Protein AF-A0A9X6YJ21-F1 (afdb_monomer_lite)

Radius of gyration: 21.92 Å; chains: 1; bounding box: 58×31×61 Å

Foldseek 3Di:
DPPQDWAAPVVVQVVQVVCQVVLCVLLVWHKDWDWDDPPAKIWTHIWTQAPQGIKDWTFIWGADPVGTTGGPDQWIKIAHPVPRDIDIDHNDVVSVSVVRVVVSVVPDDDDAAQAADPVLGAGDNDPVCRPVSHDHPDHPCRVCVVCPPHDDDDDDDDDDD

Secondary structure (DSSP, 8-state):
------B-HHHHHHHHHHHHHHHHHHHSSEEEEEEEE-SSEEEEEEEEEETTEEEEEEEEEEE-TTS-EEESSSSEEEEETTT--EEEEESSHHHHHHHHHHHHHHS----SEEE--TTT-EEESSHHHHHHT---SEEHHHHHGGGTTS-----------

Sequence (161 aa):
MKKNNFMRLTDILDGLIERIEFLNEKLGMQIVSCFENDGKNSRIGYTINTISGLCHVTMLYKRNDFGDYAILEDDWTVEYIENGNTQGGFKTIEDTVNYILTKELENKVITGWLGGDYDTLGIFDSQLDAERGIFPTKTLSELVEEFKGKKVKITIAVDID

Organism: Bacillus thuringiensis (NCBI:txid1428)

Structure (mmCIF, N/CA/C/O backbone):
data_AF-A0A9X6YJ21-F1
#
_entry.id   AF-A0A9X6YJ21-F1
#
loop_
_atom_site.group_PDB
_atom_site.id
_atom_site.type_symbol
_atom_site.label_atom_id
_atom_site.label_alt_id
_atom_site.label_comp_id
_atom_site.label_asym_id
_atom_site.label_entity_id
_atom_site.label_seq_id
_atom_site.pdbx_PDB_ins_code
_atom_site.Cartn_x
_atom_site.Cartn_y
_atom_site.Cartn_z
_atom_site.occupancy
_atom_site.B_iso_or_equiv
_atom_site.auth_seq_id
_atom_site.auth_comp_id
_atom_site.auth_asym_id
_atom_site.auth_atom_id
_atom_site.pdbx_PDB_model_num
ATOM 1 N N . MET A 1 1 ? 30.812 4.697 -16.697 1.00 40.66 1 MET A N 1
ATOM 2 C CA . MET A 1 1 ? 29.369 4.607 -17.019 1.00 40.66 1 MET A CA 1
ATOM 3 C C . MET A 1 1 ? 28.888 3.218 -16.637 1.00 40.66 1 MET A C 1
ATOM 5 O O . MET A 1 1 ? 29.433 2.261 -17.175 1.00 40.66 1 MET A O 1
ATOM 9 N N . LYS A 1 2 ? 27.937 3.080 -15.701 1.00 47.47 2 LYS A N 1
ATOM 10 C CA . LYS A 1 2 ? 27.235 1.798 -15.521 1.00 47.47 2 LYS A CA 1
ATOM 11 C C . LYS A 1 2 ? 26.484 1.519 -16.831 1.00 47.47 2 LYS A C 1
ATOM 13 O O . LYS A 1 2 ? 25.832 2.419 -17.353 1.00 47.47 2 LYS A O 1
ATOM 18 N N . LYS A 1 3 ? 26.656 0.333 -17.421 1.00 52.19 3 LYS A N 1
ATOM 19 C CA . LYS A 1 3 ? 25.847 -0.087 -18.572 1.00 52.19 3 LYS A CA 1
ATOM 20 C C . LYS A 1 3 ? 24.407 -0.195 -18.079 1.00 52.19 3 LYS A C 1
ATOM 22 O O . LYS A 1 3 ? 24.126 -1.049 -17.247 1.00 52.19 3 LYS A O 1
ATOM 27 N N . ASN A 1 4 ? 23.525 0.659 -18.583 1.00 65.44 4 ASN A N 1
ATOM 28 C CA . ASN A 1 4 ? 22.093 0.474 -18.407 1.00 65.44 4 ASN A CA 1
ATOM 29 C C . ASN A 1 4 ? 21.701 -0.755 -19.226 1.00 65.44 4 ASN A C 1
ATOM 31 O O . ASN A 1 4 ? 21.738 -0.717 -20.456 1.00 65.44 4 ASN A O 1
ATOM 35 N N . ASN A 1 5 ? 21.442 -1.866 -18.539 1.00 86.00 5 ASN A N 1
ATOM 36 C CA . ASN A 1 5 ? 20.997 -3.090 -19.181 1.00 86.00 5 ASN A CA 1
ATOM 37 C C . ASN A 1 5 ? 19.521 -2.909 -19.537 1.00 86.00 5 ASN A C 1
ATOM 39 O O . ASN A 1 5 ? 18.694 -2.732 -18.645 1.00 86.00 5 ASN A O 1
ATOM 43 N N . PHE A 1 6 ? 19.221 -2.867 -20.831 1.00 91.56 6 PHE A N 1
ATOM 44 C CA . PHE A 1 6 ? 17.850 -2.789 -21.313 1.00 91.56 6 PHE A CA 1
ATOM 45 C C . PHE A 1 6 ? 17.227 -4.185 -21.274 1.00 91.56 6 PHE A C 1
ATOM 47 O O . PHE A 1 6 ? 17.865 -5.158 -21.671 1.00 91.56 6 PHE A O 1
ATOM 54 N N . MET A 1 7 ? 15.998 -4.270 -20.780 1.00 93.62 7 MET A N 1
ATOM 55 C CA . MET A 1 7 ? 15.243 -5.506 -20.584 1.00 93.62 7 MET A CA 1
ATOM 56 C C . MET A 1 7 ? 13.877 -5.382 -21.252 1.00 93.62 7 MET A C 1
ATOM 58 O O . MET A 1 7 ? 13.313 -4.283 -21.326 1.00 93.62 7 MET A O 1
ATOM 62 N N . ARG A 1 8 ? 13.324 -6.499 -21.729 1.00 93.44 8 ARG A N 1
ATOM 63 C CA . ARG A 1 8 ? 11.965 -6.497 -22.278 1.00 93.44 8 ARG A CA 1
ATOM 64 C C . ARG A 1 8 ? 10.963 -6.319 -21.150 1.00 93.44 8 ARG A C 1
ATOM 66 O O . ARG A 1 8 ? 11.186 -6.780 -20.036 1.00 93.44 8 ARG A O 1
ATOM 73 N N . LEU A 1 9 ? 9.824 -5.701 -21.462 1.00 90.94 9 LEU A N 1
ATOM 74 C CA . LEU A 1 9 ? 8.743 -5.544 -20.488 1.00 90.94 9 LEU A CA 1
ATOM 75 C C . LEU A 1 9 ? 8.298 -6.892 -19.906 1.00 90.94 9 LEU A C 1
ATOM 77 O O . LEU A 1 9 ? 8.061 -6.973 -18.710 1.00 90.94 9 LEU A O 1
ATOM 81 N N . THR A 1 10 ? 8.226 -7.938 -20.732 1.00 92.06 10 THR A N 1
ATOM 82 C CA . THR A 1 10 ? 7.860 -9.294 -20.297 1.00 92.06 10 THR A CA 1
ATOM 83 C C . THR A 1 10 ? 8.802 -9.815 -19.223 1.00 92.06 10 THR A C 1
ATOM 85 O O . THR A 1 10 ? 8.333 -10.243 -18.183 1.00 92.06 10 THR A O 1
ATOM 88 N N . ASP A 1 11 ? 10.114 -9.669 -19.415 1.00 93.00 11 ASP A N 1
ATOM 89 C CA . ASP A 1 11 ? 11.112 -10.173 -18.467 1.00 93.00 11 ASP A CA 1
ATOM 90 C C . ASP A 1 11 ? 11.013 -9.441 -17.117 1.00 93.00 11 ASP A C 1
ATOM 92 O O . ASP A 1 11 ? 11.206 -10.030 -16.055 1.00 93.00 11 ASP A O 1
ATOM 96 N N . ILE A 1 12 ? 10.687 -8.144 -17.159 1.00 92.38 12 ILE A N 1
ATOM 97 C CA . ILE A 1 12 ? 10.460 -7.334 -15.958 1.00 92.38 12 ILE A CA 1
ATOM 98 C C . ILE A 1 12 ? 9.176 -7.787 -15.259 1.00 92.38 12 ILE A C 1
ATOM 100 O O . ILE A 1 12 ? 9.197 -8.028 -14.056 1.00 92.38 12 ILE A O 1
ATOM 104 N N . LEU A 1 13 ? 8.066 -7.900 -15.994 1.00 92.06 13 LEU A N 1
ATOM 105 C CA . LEU A 1 13 ? 6.769 -8.278 -15.435 1.00 92.06 13 LEU A CA 1
ATOM 106 C C . LEU A 1 13 ? 6.777 -9.704 -14.879 1.00 92.06 13 LEU A C 1
ATOM 108 O O . LEU A 1 13 ? 6.261 -9.900 -13.786 1.00 92.06 13 LEU A O 1
ATOM 112 N N . ASP A 1 14 ? 7.404 -10.662 -15.560 1.00 92.00 14 ASP A N 1
ATOM 113 C CA . ASP A 1 14 ? 7.535 -12.043 -15.083 1.00 92.00 14 ASP A CA 1
ATOM 114 C C . ASP A 1 14 ? 8.263 -12.077 -13.730 1.00 92.00 14 ASP A C 1
ATOM 116 O O . ASP A 1 14 ? 7.767 -12.666 -12.769 1.00 92.00 14 ASP A O 1
ATOM 120 N N . GLY A 1 15 ? 9.368 -11.330 -13.597 1.00 90.19 15 GLY A N 1
ATOM 121 C CA . GLY A 1 15 ? 10.098 -11.213 -12.330 1.00 90.19 15 GLY A CA 1
ATOM 122 C C . GLY A 1 15 ? 9.316 -10.518 -11.204 1.00 90.19 15 GLY A C 1
ATOM 123 O O . GLY A 1 15 ? 9.590 -10.761 -10.026 1.00 90.19 15 GLY A O 1
ATOM 124 N N . LEU A 1 16 ? 8.344 -9.660 -11.536 1.00 91.00 16 LEU A N 1
ATOM 125 C CA . LEU A 1 16 ? 7.419 -9.080 -10.556 1.00 91.00 16 LEU A CA 1
ATOM 126 C C . LEU A 1 16 ? 6.328 -10.085 -10.171 1.00 91.00 16 LEU A C 1
ATOM 128 O O . LEU A 1 16 ? 6.046 -10.258 -8.987 1.00 91.00 16 LEU A O 1
ATOM 132 N N . ILE A 1 17 ? 5.742 -10.772 -11.154 1.00 90.25 17 ILE A N 1
ATOM 133 C CA . ILE A 1 17 ? 4.664 -11.751 -10.966 1.00 90.25 17 ILE A CA 1
ATOM 134 C C . ILE A 1 17 ? 5.117 -12.896 -10.059 1.00 90.25 17 ILE A C 1
ATOM 136 O O . ILE A 1 17 ? 4.385 -13.254 -9.138 1.00 90.25 17 ILE A O 1
ATOM 140 N N . GLU A 1 18 ? 6.343 -13.394 -10.233 1.00 89.88 18 GLU A N 1
ATOM 141 C CA . GLU A 1 18 ? 6.938 -14.428 -9.370 1.00 89.88 18 GLU A CA 1
ATOM 142 C C . GLU A 1 18 ? 6.970 -14.044 -7.879 1.00 89.88 18 GLU A C 1
ATOM 144 O O . GLU A 1 18 ? 7.024 -14.914 -7.011 1.00 89.88 18 GLU A O 1
ATOM 149 N N . ARG A 1 19 ? 6.926 -12.745 -7.555 1.00 86.38 19 ARG A N 1
ATOM 150 C CA . ARG A 1 19 ? 6.957 -12.244 -6.173 1.00 86.38 19 ARG A CA 1
ATOM 151 C C . ARG A 1 19 ? 5.579 -11.917 -5.607 1.00 86.38 19 ARG A C 1
ATOM 153 O O . ARG A 1 19 ? 5.481 -11.691 -4.403 1.00 86.38 19 ARG A O 1
ATOM 160 N N . ILE A 1 20 ? 4.528 -11.884 -6.429 1.00 88.31 20 ILE A N 1
ATOM 161 C CA . ILE A 1 20 ? 3.191 -11.449 -5.998 1.00 88.31 20 ILE A CA 1
ATOM 162 C C . ILE A 1 20 ? 2.643 -12.348 -4.889 1.00 88.31 20 ILE A C 1
ATOM 164 O O . ILE A 1 20 ? 2.143 -11.823 -3.900 1.00 88.31 20 ILE A O 1
ATOM 168 N N . GLU A 1 21 ? 2.764 -13.674 -5.007 1.00 84.44 21 GLU A N 1
ATOM 169 C CA . GLU A 1 21 ? 2.263 -14.601 -3.977 1.00 84.44 21 GLU A CA 1
ATOM 170 C C . GLU A 1 21 ? 2.922 -14.344 -2.618 1.00 84.44 21 GLU A C 1
ATOM 172 O O . GLU A 1 21 ? 2.231 -14.142 -1.621 1.00 84.44 21 GLU A O 1
ATOM 177 N N . PHE A 1 22 ? 4.252 -14.230 -2.594 1.00 82.50 22 PHE A N 1
ATOM 178 C CA . PHE A 1 22 ? 5.005 -13.910 -1.381 1.00 82.50 22 PHE A CA 1
ATOM 179 C C . PHE A 1 22 ? 4.593 -12.562 -0.769 1.00 82.50 22 PHE A C 1
ATOM 181 O O . PHE A 1 22 ? 4.443 -12.439 0.449 1.00 82.50 22 PHE A O 1
ATOM 188 N N . LEU A 1 23 ? 4.412 -11.533 -1.600 1.00 84.12 23 LEU A N 1
ATOM 189 C CA . LEU A 1 23 ? 4.018 -10.210 -1.124 1.00 84.12 23 LEU A CA 1
ATOM 190 C C . LEU A 1 23 ? 2.575 -10.203 -0.602 1.00 84.12 23 LEU A C 1
ATOM 192 O O . LEU A 1 23 ? 2.327 -9.583 0.430 1.00 84.12 23 LEU A O 1
ATOM 196 N N . ASN A 1 24 ? 1.658 -10.924 -1.257 1.00 83.75 24 ASN A N 1
ATOM 197 C CA . ASN A 1 24 ? 0.276 -11.098 -0.802 1.00 83.75 24 ASN A CA 1
ATOM 198 C C . ASN A 1 24 ? 0.239 -11.756 0.583 1.00 83.75 24 ASN A C 1
ATOM 200 O O . ASN A 1 24 ? -0.443 -11.256 1.475 1.00 83.75 24 ASN A O 1
ATOM 204 N N . GLU A 1 25 ? 1.002 -12.835 0.792 1.00 81.75 25 GLU A N 1
ATOM 205 C CA . GLU A 1 25 ? 1.088 -13.511 2.094 1.00 81.75 25 GLU A CA 1
ATOM 206 C C . GLU A 1 25 ? 1.655 -12.596 3.184 1.00 81.75 25 GLU A C 1
ATOM 208 O O . GLU A 1 25 ? 1.145 -12.562 4.303 1.00 81.75 25 GLU A O 1
ATOM 213 N N . LYS A 1 26 ? 2.702 -11.828 2.862 1.00 78.38 26 LYS A N 1
ATOM 214 C CA . LYS A 1 26 ? 3.381 -10.960 3.830 1.00 78.38 26 LYS A CA 1
ATOM 215 C C . LYS A 1 26 ? 2.563 -9.724 4.208 1.00 78.38 26 LYS A C 1
ATOM 217 O O . LYS A 1 26 ? 2.627 -9.287 5.355 1.00 78.38 26 LYS A O 1
ATOM 222 N N . LEU A 1 27 ? 1.844 -9.139 3.251 1.00 76.88 27 LEU A N 1
ATOM 223 C CA . LEU A 1 27 ? 1.030 -7.943 3.469 1.00 76.88 27 LEU A CA 1
ATOM 224 C C . LEU A 1 27 ? -0.393 -8.270 3.935 1.00 76.88 27 LEU A C 1
ATOM 226 O O . LEU A 1 27 ? -1.034 -7.414 4.538 1.00 76.88 27 LEU A O 1
ATOM 230 N N . GLY A 1 28 ? -0.903 -9.469 3.640 1.00 78.19 28 GLY A N 1
ATOM 231 C CA . GLY A 1 28 ? -2.328 -9.775 3.782 1.00 78.19 28 GLY A CA 1
ATOM 232 C C . GLY A 1 28 ? -3.213 -8.896 2.887 1.00 78.19 28 GLY A C 1
ATOM 233 O O . GLY A 1 28 ? -4.391 -8.714 3.180 1.00 78.19 28 GLY A O 1
ATOM 234 N N . MET A 1 29 ? -2.641 -8.316 1.828 1.00 81.94 29 MET A N 1
ATOM 235 C CA . MET A 1 29 ? -3.285 -7.367 0.915 1.00 81.94 29 MET A CA 1
ATOM 236 C C . MET A 1 29 ? -3.307 -7.941 -0.495 1.00 81.94 29 MET A C 1
ATOM 238 O O . MET A 1 29 ? -2.463 -8.763 -0.840 1.00 81.94 29 MET A O 1
ATOM 242 N N . GLN A 1 30 ? -4.251 -7.487 -1.319 1.00 85.56 30 GLN A N 1
ATOM 243 C CA . GLN A 1 30 ? -4.296 -7.868 -2.726 1.00 85.56 30 GLN A CA 1
ATOM 244 C C . GLN A 1 30 ? -3.293 -7.039 -3.531 1.00 85.56 30 GLN A C 1
ATOM 246 O O . GLN A 1 30 ? -3.328 -5.806 -3.499 1.00 85.56 30 GLN A O 1
ATOM 251 N N . ILE A 1 31 ? -2.435 -7.724 -4.284 1.00 90.25 31 ILE A N 1
ATOM 252 C CA . ILE A 1 31 ? -1.370 -7.118 -5.082 1.00 90.25 31 ILE A CA 1
ATOM 253 C C . ILE A 1 31 ? -1.472 -7.588 -6.527 1.00 90.25 31 ILE A C 1
ATOM 255 O O . ILE A 1 31 ? -1.663 -8.773 -6.805 1.00 90.25 31 ILE A O 1
ATOM 259 N N . VAL A 1 32 ? -1.303 -6.649 -7.452 1.00 88.62 32 VAL A N 1
ATOM 260 C CA . VAL A 1 32 ? -1.197 -6.908 -8.891 1.00 88.62 32 VAL A CA 1
ATOM 261 C C . VAL A 1 32 ? -0.009 -6.146 -9.466 1.00 88.62 32 VAL A C 1
ATOM 263 O O . VAL A 1 32 ? 0.385 -5.110 -8.936 1.00 88.62 32 VAL A O 1
ATOM 266 N N . SER A 1 33 ? 0.581 -6.637 -10.554 1.00 88.50 33 SER A N 1
ATOM 267 C CA . SER A 1 33 ? 1.606 -5.880 -11.280 1.00 88.50 33 SER A CA 1
ATOM 268 C C . SER A 1 33 ? 1.003 -4.626 -11.919 1.00 88.50 33 SER A C 1
ATOM 270 O O . SER A 1 33 ? -0.101 -4.692 -12.463 1.00 88.50 33 SER A O 1
ATOM 272 N N . CYS A 1 34 ? 1.742 -3.520 -11.933 1.00 88.31 34 CYS A N 1
ATOM 273 C CA . CYS A 1 34 ? 1.336 -2.276 -12.577 1.00 88.31 34 CYS A CA 1
ATOM 274 C C . CYS A 1 34 ? 2.378 -1.779 -13.585 1.00 88.31 34 CYS A C 1
ATOM 276 O O . CYS A 1 34 ? 3.586 -2.010 -13.456 1.00 88.31 34 CYS A O 1
ATOM 278 N N . PHE A 1 35 ? 1.877 -1.097 -14.612 1.00 89.81 35 PHE A N 1
ATOM 279 C CA . PHE A 1 35 ? 2.670 -0.479 -15.661 1.00 89.81 35 PHE A CA 1
ATOM 280 C C . PHE A 1 35 ? 2.008 0.830 -16.086 1.00 89.81 35 PHE A C 1
ATOM 282 O O . PHE A 1 35 ? 0.880 0.834 -16.578 1.00 89.81 35 PHE A O 1
ATOM 289 N N . GLU A 1 36 ? 2.739 1.928 -15.944 1.00 85.88 36 GLU A N 1
ATOM 290 C CA . GLU A 1 36 ? 2.328 3.259 -16.379 1.00 85.88 36 GLU A CA 1
ATOM 291 C C . GLU A 1 36 ? 3.389 3.852 -17.302 1.00 85.88 36 GLU A C 1
ATOM 293 O O . GLU A 1 36 ? 4.591 3.700 -17.080 1.00 85.88 36 GLU A O 1
ATOM 298 N N . ASN A 1 37 ? 2.956 4.550 -18.350 1.00 83.31 37 ASN A N 1
ATOM 299 C CA . ASN A 1 37 ? 3.852 5.160 -19.324 1.00 83.31 37 ASN A CA 1
ATOM 300 C C . ASN A 1 37 ? 3.341 6.549 -19.707 1.00 83.31 37 ASN A C 1
ATOM 302 O O . ASN A 1 37 ? 2.241 6.678 -20.240 1.00 83.31 37 ASN A O 1
ATOM 306 N N . ASP A 1 38 ? 4.162 7.571 -19.471 1.00 79.69 38 ASP A N 1
ATOM 307 C CA . ASP A 1 38 ? 3.855 8.970 -19.797 1.00 79.69 38 ASP A CA 1
ATOM 308 C C . ASP A 1 38 ? 4.431 9.411 -21.162 1.00 79.69 38 ASP A C 1
ATOM 310 O O . ASP A 1 38 ? 4.360 10.580 -21.545 1.00 79.69 38 ASP A O 1
ATOM 314 N N . GLY A 1 39 ? 5.018 8.471 -21.910 1.00 72.69 39 GLY A N 1
ATOM 315 C CA . GLY A 1 39 ? 5.643 8.681 -23.213 1.00 72.69 39 GLY A CA 1
ATOM 316 C C . GLY A 1 39 ? 7.140 8.997 -23.157 1.00 72.69 39 GLY A C 1
ATOM 317 O O . GLY A 1 39 ? 7.820 8.821 -24.170 1.00 72.69 39 GLY A O 1
ATOM 318 N N . LYS A 1 40 ? 7.684 9.417 -22.007 1.00 75.62 40 LYS A N 1
ATOM 319 C CA . LYS A 1 40 ? 9.130 9.655 -21.814 1.00 75.62 40 LYS A CA 1
ATOM 320 C C . LYS A 1 40 ? 9.742 8.670 -20.829 1.00 75.62 40 LYS A C 1
ATOM 322 O O . LYS A 1 40 ? 10.828 8.147 -21.083 1.00 75.62 40 LYS A O 1
ATOM 327 N N . ASN A 1 41 ? 9.034 8.418 -19.741 1.00 87.31 41 ASN A N 1
ATOM 328 C CA . ASN A 1 41 ? 9.400 7.491 -18.695 1.00 87.31 41 ASN A CA 1
ATOM 329 C C . ASN A 1 41 ? 8.273 6.483 -18.481 1.00 87.31 41 ASN A C 1
ATOM 331 O O . ASN A 1 41 ? 7.121 6.672 -18.879 1.00 87.31 41 ASN A O 1
ATOM 335 N N . SER A 1 42 ? 8.618 5.373 -17.850 1.00 92.38 42 SER A N 1
ATOM 336 C CA . SER A 1 42 ? 7.638 4.375 -17.452 1.00 92.38 42 SER A CA 1
ATOM 337 C C . SER A 1 42 ? 7.848 4.001 -16.001 1.00 92.38 42 SER A C 1
ATOM 339 O O . SER A 1 42 ? 8.985 3.861 -15.553 1.00 92.38 42 SER A O 1
ATOM 341 N N . ARG A 1 43 ? 6.754 3.852 -15.267 1.00 93.00 43 ARG A N 1
ATOM 342 C CA . ARG A 1 43 ? 6.753 3.328 -13.908 1.00 93.00 43 ARG A CA 1
ATOM 343 C C . ARG A 1 43 ? 6.261 1.897 -13.963 1.00 93.00 43 ARG A C 1
ATOM 345 O O . ARG A 1 43 ? 5.208 1.623 -14.532 1.00 93.00 43 ARG A O 1
ATOM 352 N N . ILE A 1 44 ? 7.062 0.983 -13.436 1.00 94.94 44 ILE A N 1
ATOM 353 C CA . ILE A 1 44 ? 6.772 -0.453 -13.476 1.00 94.94 44 ILE A CA 1
ATOM 354 C C . ILE A 1 44 ? 6.944 -0.998 -12.064 1.00 94.94 44 ILE A C 1
ATOM 356 O O . ILE A 1 44 ? 7.931 -0.673 -11.396 1.00 94.94 44 ILE A O 1
ATOM 360 N N . GLY A 1 45 ? 5.984 -1.79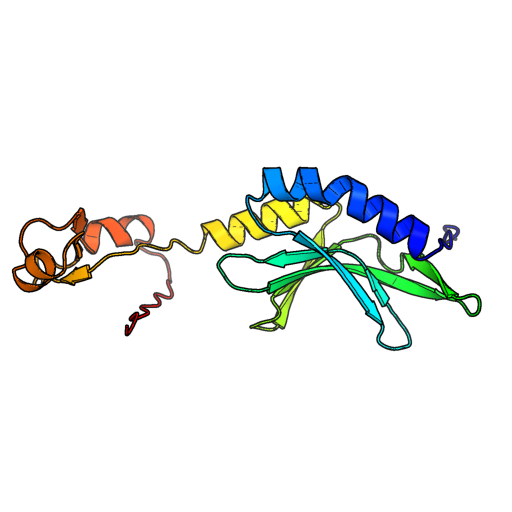1 -11.600 1.00 94.94 45 GLY A N 1
ATOM 361 C CA . GLY A 1 45 ? 5.996 -2.330 -10.247 1.00 94.94 45 GLY A CA 1
ATOM 362 C C . GLY A 1 45 ? 4.673 -2.978 -9.866 1.00 94.94 45 GLY A C 1
ATOM 363 O O . GLY A 1 45 ? 4.187 -3.844 -10.592 1.00 94.94 45 GLY A O 1
ATOM 364 N N . TYR A 1 46 ? 4.102 -2.569 -8.737 1.00 94.88 46 TYR A N 1
ATOM 365 C CA . TYR A 1 46 ? 2.887 -3.147 -8.168 1.00 94.88 46 TYR A CA 1
ATOM 366 C C . TYR A 1 46 ? 1.825 -2.092 -7.857 1.00 94.88 46 TYR A C 1
ATOM 368 O O . TYR A 1 46 ? 2.147 -0.977 -7.448 1.00 94.88 46 TYR A O 1
ATOM 376 N N . THR A 1 47 ? 0.562 -2.489 -7.964 1.00 94.00 47 THR A N 1
ATOM 377 C CA . THR A 1 47 ? -0.571 -1.835 -7.306 1.00 94.00 47 THR A CA 1
ATOM 378 C C . THR A 1 47 ? -1.001 -2.707 -6.134 1.00 94.00 47 THR A C 1
ATOM 380 O O . THR A 1 47 ? -1.203 -3.913 -6.291 1.00 94.00 47 THR A O 1
ATOM 383 N N . ILE A 1 48 ? -1.129 -2.097 -4.961 1.00 92.38 48 ILE A N 1
ATOM 384 C CA . ILE A 1 48 ? -1.491 -2.745 -3.701 1.00 92.38 48 ILE A CA 1
ATOM 385 C C . ILE A 1 48 ? -2.801 -2.129 -3.219 1.00 92.38 48 ILE A C 1
ATOM 387 O O . ILE A 1 48 ? -2.910 -0.907 -3.131 1.00 92.38 48 ILE A O 1
ATOM 391 N N . ASN A 1 49 ? -3.781 -2.972 -2.906 1.00 89.00 49 ASN A N 1
ATOM 392 C CA . ASN A 1 49 ? -5.028 -2.555 -2.277 1.00 89.00 49 ASN A CA 1
ATOM 393 C C . ASN A 1 49 ? -4.860 -2.574 -0.751 1.00 89.00 49 ASN A C 1
ATOM 395 O O . ASN A 1 49 ? -4.875 -3.648 -0.143 1.00 89.00 49 ASN A O 1
ATOM 399 N N . THR A 1 50 ? -4.631 -1.404 -0.156 1.00 85.69 50 THR A N 1
ATOM 400 C CA . THR A 1 50 ? -4.463 -1.224 1.291 1.00 85.69 50 THR A CA 1
ATOM 401 C C . THR A 1 50 ? -5.788 -0.827 1.950 1.00 85.69 50 THR A C 1
ATOM 403 O O . THR A 1 50 ? -6.793 -0.590 1.283 1.00 85.69 50 THR A O 1
ATOM 406 N N . ILE A 1 51 ? -5.811 -0.743 3.284 1.00 79.62 51 ILE A N 1
ATOM 407 C CA . ILE A 1 51 ? -6.999 -0.290 4.032 1.00 79.62 51 ILE A CA 1
ATOM 408 C C . ILE A 1 51 ? -7.302 1.180 3.710 1.00 79.62 51 ILE A C 1
ATOM 410 O O . ILE A 1 51 ? -8.459 1.596 3.674 1.00 79.62 51 ILE A O 1
ATOM 414 N N . SER A 1 52 ? -6.253 1.963 3.465 1.00 78.56 52 SER A N 1
ATOM 415 C CA . SER A 1 52 ? -6.330 3.396 3.192 1.00 78.56 52 SER A CA 1
ATOM 416 C C . SER A 1 52 ? -6.599 3.736 1.719 1.00 78.56 52 SER A C 1
ATOM 418 O O . SER A 1 52 ? -6.770 4.917 1.410 1.00 78.56 52 SER A O 1
ATOM 420 N N . GLY A 1 53 ? -6.637 2.736 0.830 1.00 86.00 53 GLY A N 1
ATOM 421 C CA . GLY A 1 53 ? -6.864 2.904 -0.605 1.00 86.00 53 GLY A CA 1
ATOM 422 C C . GLY A 1 53 ? -5.844 2.172 -1.480 1.00 86.00 53 GLY A C 1
ATOM 423 O O . GLY A 1 53 ? -5.189 1.217 -1.063 1.00 86.00 53 GLY A O 1
ATOM 424 N N . LEU A 1 54 ? -5.718 2.607 -2.728 1.00 91.25 54 LEU A N 1
ATOM 425 C CA . LEU A 1 54 ? -4.781 2.063 -3.697 1.00 91.25 54 LEU A CA 1
ATOM 426 C C . LEU A 1 54 ? -3.414 2.734 -3.581 1.00 91.25 54 LEU A C 1
ATOM 428 O O . LEU A 1 54 ? -3.260 3.956 -3.605 1.00 91.25 54 LEU A O 1
ATOM 432 N N . CYS A 1 55 ? -2.389 1.896 -3.552 1.00 92.75 55 CYS A N 1
ATOM 433 C CA . CYS A 1 55 ? -1.004 2.318 -3.491 1.00 92.75 55 CYS A CA 1
ATOM 434 C C . CYS A 1 55 ? -0.214 1.767 -4.682 1.00 92.75 55 CYS A C 1
ATOM 436 O O . CYS A 1 55 ? -0.237 0.566 -4.954 1.00 92.75 55 CYS A O 1
ATOM 438 N N . HIS A 1 56 ? 0.545 2.622 -5.363 1.00 94.88 56 HIS A N 1
ATOM 439 C CA . HIS A 1 56 ? 1.513 2.243 -6.389 1.00 94.88 56 HIS A CA 1
ATOM 440 C C . HIS A 1 56 ? 2.913 2.128 -5.794 1.00 94.88 56 HIS A C 1
ATOM 442 O O . HIS A 1 56 ? 3.411 3.055 -5.166 1.00 94.88 56 HIS A O 1
ATOM 448 N N . VAL A 1 57 ? 3.567 0.991 -6.018 1.00 95.25 57 VAL A N 1
ATOM 449 C CA . VAL A 1 57 ? 4.950 0.720 -5.613 1.00 95.25 57 VAL A CA 1
ATOM 450 C C . VAL A 1 57 ? 5.763 0.463 -6.868 1.00 95.25 57 VAL A C 1
ATOM 452 O O . VAL A 1 57 ? 5.686 -0.620 -7.441 1.00 95.25 57 VAL A O 1
ATOM 455 N N . THR A 1 58 ? 6.513 1.456 -7.335 1.00 95.44 58 THR A N 1
ATOM 456 C CA . THR A 1 58 ? 7.112 1.436 -8.678 1.00 95.44 58 THR A CA 1
ATOM 457 C C . THR A 1 58 ? 8.570 1.869 -8.688 1.00 95.44 58 THR A C 1
ATOM 459 O O . THR A 1 58 ? 9.015 2.619 -7.821 1.00 95.44 58 THR A O 1
ATOM 462 N N . MET A 1 59 ? 9.313 1.406 -9.693 1.00 94.88 59 MET A N 1
ATOM 463 C CA . MET A 1 59 ? 10.601 1.986 -10.082 1.00 94.88 59 MET A CA 1
ATOM 464 C C . MET A 1 59 ? 10.448 2.758 -11.391 1.00 94.88 59 MET A C 1
ATOM 466 O O . MET A 1 59 ? 9.578 2.449 -12.213 1.00 94.88 59 MET A O 1
ATOM 470 N N . LEU A 1 60 ? 11.323 3.740 -11.601 1.00 93.75 60 LEU A N 1
ATOM 471 C CA . LEU A 1 60 ? 11.336 4.556 -12.809 1.00 93.75 60 LEU A CA 1
ATOM 472 C C . LEU A 1 60 ? 12.239 3.940 -13.880 1.00 93.75 60 LEU A C 1
ATOM 474 O O . LEU A 1 60 ? 13.412 3.650 -13.643 1.00 93.75 60 LEU A O 1
ATOM 478 N N . TYR A 1 61 ? 11.704 3.798 -15.087 1.00 93.69 61 TYR A N 1
ATOM 479 C CA . TYR A 1 61 ? 12.385 3.242 -16.248 1.00 93.69 61 TYR A CA 1
ATOM 480 C C . TYR A 1 61 ? 12.417 4.241 -17.398 1.00 93.69 61 TYR A C 1
ATOM 482 O O . TYR A 1 61 ? 11.466 4.987 -17.643 1.00 93.69 61 TYR A O 1
ATOM 490 N N . LYS A 1 62 ? 13.497 4.177 -18.174 1.00 92.69 62 LYS A N 1
ATOM 491 C CA . LYS A 1 62 ? 13.592 4.784 -19.498 1.00 92.69 62 LYS A CA 1
ATOM 492 C C . LYS A 1 62 ? 13.351 3.727 -20.566 1.00 92.69 62 LYS A C 1
ATOM 494 O O . LYS A 1 62 ? 14.009 2.686 -20.560 1.00 92.69 62 LYS A O 1
ATOM 499 N N . ARG A 1 63 ? 12.480 4.041 -21.522 1.00 91.56 63 ARG A N 1
ATOM 500 C CA . ARG A 1 63 ? 12.234 3.222 -22.714 1.00 91.56 63 ARG A CA 1
ATOM 501 C C . ARG A 1 63 ? 13.173 3.630 -23.856 1.00 91.56 63 ARG A C 1
ATOM 503 O O . ARG A 1 63 ? 13.429 4.821 -24.039 1.00 91.56 63 ARG A O 1
ATOM 510 N N . ASN A 1 64 ? 13.706 2.668 -24.604 1.00 90.94 64 ASN A N 1
ATOM 511 C CA . ASN A 1 64 ? 14.450 2.929 -25.844 1.00 90.94 64 ASN A CA 1
ATOM 512 C C . ASN A 1 64 ? 13.538 2.848 -27.087 1.00 90.94 64 ASN A C 1
ATOM 514 O O . ASN A 1 64 ? 12.365 2.484 -26.996 1.00 90.94 64 ASN A O 1
ATOM 518 N N . ASP A 1 65 ? 14.095 3.148 -28.261 1.00 89.88 65 ASP A N 1
ATOM 519 C CA . ASP A 1 65 ? 13.358 3.128 -29.535 1.00 89.88 65 ASP A CA 1
ATOM 520 C C . ASP A 1 65 ? 12.890 1.719 -29.947 1.00 89.88 65 ASP A C 1
ATOM 522 O O . ASP A 1 65 ? 11.950 1.577 -30.726 1.00 89.88 65 ASP A O 1
ATOM 526 N N . PHE A 1 66 ? 13.513 0.674 -29.395 1.00 89.88 66 PHE A N 1
ATOM 527 C CA . PHE A 1 66 ? 13.148 -0.728 -29.614 1.00 89.88 66 PHE A CA 1
ATOM 528 C C . PHE A 1 66 ? 12.052 -1.216 -28.658 1.00 89.88 66 PHE A C 1
ATOM 530 O O . PHE A 1 66 ? 11.532 -2.316 -28.822 1.00 89.88 66 PHE A O 1
ATOM 537 N N . GLY A 1 67 ? 11.661 -0.385 -27.690 1.00 88.50 67 GLY A N 1
ATOM 538 C CA . GLY A 1 67 ? 10.649 -0.710 -26.698 1.00 88.50 67 GLY A CA 1
ATOM 539 C C . GLY A 1 67 ? 11.154 -1.481 -25.482 1.00 88.50 67 GLY A C 1
ATOM 540 O O . GLY A 1 67 ? 10.318 -1.935 -24.708 1.00 88.50 67 GLY A O 1
ATOM 541 N N . ASP A 1 68 ? 12.467 -1.592 -25.287 1.00 92.75 68 ASP A N 1
ATOM 542 C CA . ASP A 1 68 ? 13.061 -2.144 -24.068 1.00 92.75 68 ASP A CA 1
ATOM 543 C C . ASP A 1 68 ? 13.230 -1.060 -22.996 1.00 92.75 68 ASP A C 1
ATOM 545 O O . ASP A 1 68 ? 13.283 0.140 -23.290 1.00 92.75 68 ASP A O 1
ATOM 549 N N . TYR A 1 69 ? 13.385 -1.492 -21.748 1.00 93.31 69 TYR A N 1
ATOM 550 C CA . TYR A 1 69 ? 13.377 -0.640 -20.566 1.00 93.31 69 TYR A CA 1
ATOM 551 C C . TYR A 1 69 ? 14.666 -0.786 -19.769 1.00 93.31 69 TYR A C 1
ATOM 553 O O . TYR A 1 69 ? 15.145 -1.893 -19.540 1.00 93.31 69 TYR A O 1
ATOM 561 N N . ALA A 1 70 ? 15.215 0.330 -19.303 1.00 93.12 70 ALA A N 1
ATOM 562 C CA . ALA A 1 70 ? 16.318 0.341 -18.352 1.00 93.12 70 ALA A CA 1
ATOM 563 C C . ALA A 1 70 ? 15.952 1.187 -17.135 1.00 93.12 70 ALA A C 1
ATOM 565 O O . ALA A 1 70 ? 15.363 2.258 -17.286 1.00 93.12 70 ALA A O 1
ATOM 566 N N . ILE A 1 71 ? 16.336 0.717 -15.950 1.00 91.81 71 ILE A N 1
ATOM 567 C CA . ILE A 1 71 ? 16.140 1.438 -14.691 1.00 91.81 71 ILE A CA 1
ATOM 568 C C . ILE A 1 71 ? 16.826 2.811 -14.787 1.00 91.81 71 ILE A C 1
ATOM 570 O O . ILE A 1 71 ? 18.004 2.903 -15.147 1.00 91.81 71 ILE A O 1
ATOM 574 N N . LEU A 1 72 ? 16.069 3.873 -14.508 1.00 89.94 72 LEU A N 1
ATOM 575 C CA . LEU A 1 72 ? 16.559 5.250 -14.441 1.00 89.94 72 LEU A CA 1
ATOM 576 C C . LEU A 1 72 ? 17.101 5.558 -13.039 1.00 89.94 72 LEU A C 1
ATOM 578 O O . LEU A 1 72 ? 18.178 6.137 -12.909 1.00 89.94 72 LEU A O 1
ATOM 582 N N . GLU A 1 73 ? 16.361 5.127 -12.017 1.00 85.81 73 GLU A N 1
ATOM 583 C CA . GLU A 1 73 ? 16.637 5.356 -10.599 1.00 85.81 73 GLU A CA 1
ATOM 584 C C . GLU A 1 73 ? 16.585 4.021 -9.850 1.00 85.81 73 GLU A C 1
ATOM 586 O O . GLU A 1 73 ? 15.637 3.252 -9.986 1.00 85.81 73 GLU A O 1
ATOM 591 N N . ASP A 1 74 ? 17.655 3.715 -9.115 1.00 88.12 74 ASP A N 1
ATOM 592 C CA . ASP A 1 74 ? 17.837 2.444 -8.402 1.00 88.12 74 ASP A CA 1
ATOM 593 C C . ASP A 1 74 ? 17.210 2.514 -7.000 1.00 88.12 74 ASP A C 1
ATOM 595 O O . ASP A 1 74 ? 17.877 2.357 -5.966 1.00 88.12 74 ASP A O 1
ATOM 599 N N . ASP A 1 75 ? 15.935 2.882 -6.972 1.00 94.06 75 ASP A N 1
ATOM 600 C CA . ASP A 1 75 ? 15.076 2.916 -5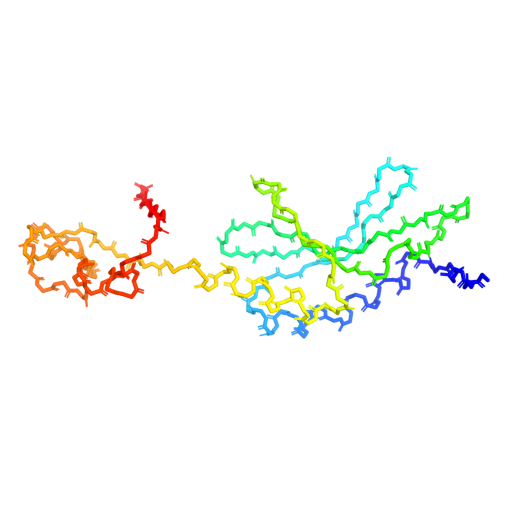.800 1.00 94.06 75 ASP A CA 1
ATOM 601 C C . ASP A 1 75 ? 13.599 2.810 -6.187 1.00 94.06 75 ASP A C 1
ATOM 603 O O . ASP A 1 75 ? 13.168 3.139 -7.293 1.00 94.06 75 ASP A O 1
ATOM 607 N N . TRP A 1 76 ? 12.825 2.303 -5.239 1.00 96.00 76 TRP A N 1
ATOM 608 C CA . TRP A 1 76 ? 11.386 2.185 -5.315 1.00 96.00 76 TRP A CA 1
ATOM 609 C C . TRP A 1 76 ? 10.722 3.426 -4.735 1.00 96.00 76 TRP A C 1
ATOM 611 O O . TRP A 1 76 ? 11.208 4.043 -3.781 1.00 96.00 76 TRP A O 1
ATOM 621 N N . THR A 1 77 ? 9.562 3.742 -5.291 1.00 95.69 77 THR A N 1
ATOM 622 C CA . THR A 1 77 ? 8.689 4.826 -4.859 1.00 95.69 77 THR A CA 1
ATOM 623 C C . THR A 1 77 ? 7.306 4.279 -4.545 1.00 95.69 77 THR A C 1
ATOM 625 O O . THR A 1 77 ? 6.778 3.455 -5.289 1.00 95.69 77 THR A O 1
ATOM 628 N N . VAL A 1 78 ? 6.741 4.748 -3.438 1.00 95.12 78 VAL A N 1
ATOM 629 C CA . VAL A 1 78 ? 5.399 4.439 -2.946 1.00 95.12 78 VAL A CA 1
ATOM 630 C C . VAL A 1 78 ? 4.527 5.676 -3.146 1.00 95.12 78 VAL A C 1
ATOM 632 O O . VAL A 1 78 ? 4.876 6.744 -2.648 1.00 95.12 78 VAL A O 1
ATOM 635 N N . GLU A 1 79 ? 3.414 5.549 -3.860 1.00 94.50 79 GLU A N 1
ATOM 636 C CA . GLU A 1 79 ? 2.452 6.622 -4.130 1.00 94.50 79 GLU A CA 1
ATOM 637 C C . GLU A 1 79 ? 1.036 6.174 -3.761 1.00 94.50 79 GLU A C 1
ATOM 639 O O . GLU A 1 79 ? 0.549 5.174 -4.280 1.00 94.50 79 GLU A O 1
ATOM 644 N N . TYR A 1 80 ? 0.367 6.922 -2.885 1.00 91.25 80 TYR A N 1
ATOM 645 C CA . TYR A 1 80 ? -1.040 6.707 -2.540 1.00 91.25 80 TYR A CA 1
ATOM 646 C C . TYR A 1 80 ? -1.923 7.494 -3.507 1.00 91.25 80 TYR A C 1
ATOM 648 O O . TYR A 1 80 ? -1.867 8.728 -3.534 1.00 91.25 80 TYR A O 1
ATOM 656 N N . ILE A 1 81 ? -2.742 6.797 -4.292 1.00 89.12 81 ILE A N 1
ATOM 657 C CA . ILE A 1 81 ? -3.468 7.391 -5.425 1.00 89.12 81 ILE A CA 1
ATOM 658 C C . ILE A 1 81 ? -4.501 8.418 -4.945 1.00 89.12 81 ILE A C 1
ATOM 660 O O . ILE A 1 81 ? -4.681 9.468 -5.559 1.00 89.12 81 ILE A O 1
ATOM 664 N N . GLU A 1 82 ? -5.157 8.153 -3.818 1.00 82.50 82 GLU A N 1
ATOM 665 C CA . GLU A 1 82 ? -6.272 8.953 -3.306 1.00 82.50 82 GLU A CA 1
ATOM 666 C C . GLU A 1 82 ? -5.848 10.351 -2.854 1.00 82.50 82 GLU A C 1
ATOM 668 O O . GLU A 1 82 ? -6.643 11.291 -2.899 1.00 82.50 82 GLU A O 1
ATOM 673 N N . ASN A 1 83 ? -4.612 10.495 -2.375 1.00 82.75 83 ASN A N 1
ATOM 674 C CA . ASN A 1 83 ? -4.120 11.742 -1.788 1.00 82.75 83 ASN A CA 1
ATOM 675 C C . ASN A 1 83 ? -2.845 12.280 -2.458 1.00 82.75 83 ASN A C 1
ATOM 677 O O . ASN A 1 83 ? -2.395 13.368 -2.100 1.00 82.75 83 ASN A O 1
ATOM 681 N N . GLY A 1 84 ? -2.274 11.548 -3.420 1.00 84.81 84 GLY A N 1
ATOM 682 C CA . GLY A 1 84 ? -1.049 11.911 -4.134 1.00 84.81 84 GLY A CA 1
ATOM 683 C C . GLY A 1 84 ? 0.215 11.897 -3.268 1.00 84.81 84 GLY A C 1
ATOM 684 O O . GLY A 1 84 ? 1.269 12.373 -3.702 1.00 84.81 84 GLY A O 1
ATOM 685 N N . ASN A 1 85 ? 0.146 11.388 -2.031 1.00 88.44 85 ASN A N 1
ATOM 686 C CA . ASN A 1 85 ? 1.312 11.308 -1.160 1.00 88.44 85 ASN A CA 1
ATOM 687 C C . ASN A 1 85 ? 2.310 10.321 -1.746 1.00 88.44 85 ASN A C 1
ATOM 689 O O . ASN A 1 85 ? 1.999 9.148 -1.944 1.00 88.44 85 ASN A O 1
ATOM 693 N N . THR A 1 86 ? 3.526 10.807 -1.966 1.00 93.06 86 THR A N 1
ATOM 694 C CA . THR A 1 86 ? 4.598 10.041 -2.591 1.00 93.06 86 THR A CA 1
ATOM 695 C C . THR A 1 86 ? 5.815 9.997 -1.675 1.00 93.06 86 THR A C 1
ATOM 697 O O . THR A 1 86 ? 6.225 11.022 -1.128 1.00 93.06 86 THR A O 1
ATOM 700 N N . GLN A 1 87 ? 6.418 8.820 -1.534 1.00 95.00 87 GLN A N 1
ATOM 701 C CA . GLN A 1 87 ? 7.655 8.595 -0.794 1.00 95.00 87 GLN A CA 1
ATOM 702 C C . GLN A 1 87 ? 8.602 7.727 -1.631 1.00 95.00 87 GLN A C 1
ATOM 704 O O . GLN A 1 87 ? 8.273 6.593 -1.964 1.00 95.00 87 GLN A O 1
ATOM 709 N N . GLY A 1 88 ? 9.780 8.256 -1.964 1.00 95.31 88 GLY A N 1
ATOM 710 C CA . GLY A 1 88 ? 10.847 7.532 -2.671 1.00 95.31 88 GLY A CA 1
ATOM 711 C C . GLY A 1 88 ? 12.002 7.116 -1.755 1.00 95.31 88 GLY A C 1
ATOM 712 O O . GLY A 1 88 ? 11.953 7.341 -0.538 1.00 95.31 88 GLY A O 1
ATOM 713 N N . GLY A 1 89 ? 13.067 6.571 -2.351 1.00 95.00 89 GLY A N 1
ATOM 714 C CA . GLY A 1 89 ? 14.328 6.248 -1.676 1.00 95.00 89 GLY A CA 1
ATOM 715 C C . GLY A 1 89 ? 14.461 4.813 -1.162 1.00 95.00 89 GLY A C 1
ATOM 716 O O . GLY A 1 89 ? 15.480 4.484 -0.549 1.00 95.00 89 GLY A O 1
ATOM 717 N N . PHE A 1 90 ? 13.475 3.948 -1.398 1.00 96.19 90 PHE A N 1
ATOM 718 C CA . PHE A 1 90 ? 13.477 2.575 -0.889 1.00 96.19 90 PHE A CA 1
ATOM 719 C C . PHE A 1 90 ? 14.370 1.668 -1.739 1.00 96.19 90 PHE A C 1
ATOM 721 O O . PHE A 1 90 ? 14.250 1.640 -2.960 1.00 96.19 90 PHE A O 1
ATOM 728 N N . LYS A 1 91 ? 15.280 0.906 -1.126 1.00 93.88 91 LYS A N 1
ATOM 729 C CA . LYS A 1 91 ? 16.249 0.093 -1.886 1.00 93.88 91 LYS A CA 1
ATOM 730 C C . LYS A 1 91 ? 15.734 -1.288 -2.234 1.00 93.88 91 LYS A C 1
ATOM 732 O O . LYS A 1 91 ? 16.194 -1.886 -3.204 1.00 93.88 91 LYS A O 1
ATOM 737 N N . THR A 1 92 ? 14.771 -1.776 -1.473 1.00 90.69 92 THR A N 1
ATOM 738 C CA . THR A 1 92 ? 14.172 -3.089 -1.670 1.00 90.69 92 THR A CA 1
ATOM 739 C C . THR A 1 92 ? 12.652 -2.997 -1.642 1.00 90.69 92 THR A C 1
ATOM 741 O O . THR A 1 92 ? 12.083 -2.041 -1.113 1.00 90.69 92 THR A O 1
ATOM 744 N N . ILE A 1 93 ? 11.986 -4.012 -2.196 1.00 87.25 93 ILE A N 1
ATOM 745 C CA . ILE A 1 93 ? 10.531 -4.154 -2.060 1.00 87.25 93 ILE A CA 1
ATOM 746 C C . ILE A 1 93 ? 10.176 -4.415 -0.587 1.00 87.25 93 ILE A C 1
ATOM 748 O O . ILE A 1 93 ? 9.131 -4.002 -0.103 1.00 87.25 93 ILE A O 1
ATOM 752 N N . GLU A 1 94 ? 11.048 -5.066 0.178 1.00 86.75 94 GLU A N 1
ATOM 753 C CA . GLU A 1 94 ? 10.836 -5.272 1.607 1.00 86.75 94 GLU A CA 1
ATOM 754 C C . GLU A 1 94 ? 10.786 -3.947 2.381 1.00 86.75 94 GLU A C 1
ATOM 756 O O . GLU A 1 94 ? 9.974 -3.820 3.299 1.00 86.75 94 GLU A O 1
ATOM 761 N N . ASP A 1 95 ? 11.593 -2.954 1.996 1.00 92.50 95 ASP A N 1
ATOM 762 C CA . ASP A 1 95 ? 11.547 -1.615 2.592 1.00 92.50 95 ASP A CA 1
ATOM 763 C C . ASP A 1 95 ? 10.207 -0.923 2.307 1.00 92.50 95 ASP A C 1
ATOM 765 O O . ASP A 1 95 ? 9.626 -0.316 3.209 1.00 92.50 95 ASP A O 1
ATOM 769 N N . THR A 1 96 ? 9.686 -1.045 1.078 1.00 92.50 96 THR A N 1
ATOM 770 C CA . THR A 1 96 ? 8.384 -0.464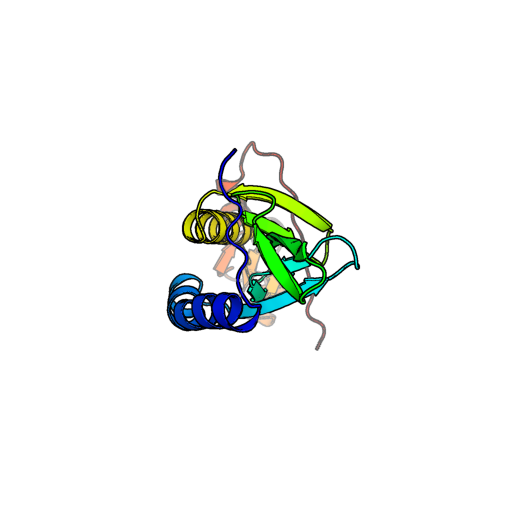 0.710 1.00 92.50 96 THR A CA 1
ATOM 771 C C . THR A 1 96 ? 7.238 -1.164 1.433 1.00 92.50 96 THR A C 1
ATOM 773 O O . THR A 1 96 ? 6.360 -0.492 1.970 1.00 92.50 96 THR A O 1
ATOM 776 N N . VAL A 1 97 ? 7.279 -2.495 1.538 1.00 87.38 97 VAL A N 1
ATOM 777 C CA . VAL A 1 97 ? 6.325 -3.303 2.315 1.00 87.38 97 VAL A CA 1
ATOM 778 C C . VAL A 1 97 ? 6.306 -2.870 3.778 1.00 87.38 97 VAL A C 1
ATOM 780 O O . VAL A 1 97 ? 5.239 -2.609 4.326 1.00 87.38 97 VAL A O 1
ATOM 783 N N . ASN A 1 98 ? 7.473 -2.748 4.415 1.00 87.81 98 ASN A N 1
ATOM 784 C CA . ASN A 1 98 ? 7.564 -2.326 5.814 1.00 87.81 98 ASN A CA 1
ATOM 785 C C . ASN A 1 98 ? 7.040 -0.899 6.013 1.00 87.81 98 ASN A C 1
ATOM 787 O O . ASN A 1 98 ? 6.379 -0.618 7.014 1.00 87.81 98 ASN A O 1
ATOM 791 N N . TYR A 1 99 ? 7.313 -0.001 5.065 1.00 91.12 99 TYR A N 1
ATOM 792 C CA . TYR A 1 99 ? 6.776 1.354 5.082 1.00 91.12 99 TYR A CA 1
ATOM 793 C C . TYR A 1 99 ? 5.246 1.366 4.986 1.00 91.12 99 TYR A C 1
ATOM 795 O O . TYR A 1 99 ? 4.604 2.015 5.811 1.00 91.12 99 TYR A O 1
ATOM 803 N N . ILE A 1 100 ? 4.667 0.622 4.037 1.00 89.06 100 ILE A N 1
ATOM 804 C CA . ILE A 1 100 ? 3.211 0.508 3.867 1.00 89.06 100 ILE A CA 1
ATOM 805 C C . ILE A 1 100 ? 2.589 -0.079 5.128 1.00 89.06 100 ILE A C 1
ATOM 807 O O . ILE A 1 100 ? 1.706 0.542 5.701 1.00 89.06 100 ILE A O 1
ATOM 811 N N . LEU A 1 101 ? 3.104 -1.200 5.641 1.00 84.31 101 LEU A N 1
ATOM 812 C CA . LEU A 1 101 ? 2.604 -1.786 6.888 1.00 84.31 101 LEU A CA 1
ATOM 813 C C . LEU A 1 101 ? 2.675 -0.802 8.051 1.00 84.31 101 LEU A C 1
ATOM 815 O O . LEU A 1 101 ? 1.724 -0.706 8.809 1.00 84.31 101 LEU A O 1
ATOM 819 N N . THR A 1 102 ? 3.765 -0.046 8.186 1.00 85.06 102 THR A N 1
ATOM 820 C CA . THR A 1 102 ? 3.882 0.972 9.241 1.00 85.06 102 THR A CA 1
ATOM 821 C C . THR A 1 102 ? 2.823 2.061 9.075 1.00 85.06 102 THR A C 1
ATOM 823 O O . THR A 1 102 ? 2.199 2.449 10.056 1.00 85.06 102 THR A O 1
ATOM 826 N N . LYS A 1 103 ? 2.581 2.528 7.847 1.00 83.38 103 LYS A N 1
ATOM 827 C CA . LYS A 1 103 ? 1.558 3.538 7.542 1.00 83.38 103 LYS A CA 1
ATOM 828 C C . LYS A 1 103 ? 0.137 3.035 7.778 1.00 83.38 103 LYS A C 1
ATOM 830 O O . LYS A 1 103 ? -0.673 3.759 8.347 1.00 83.38 103 LYS A O 1
ATOM 835 N N . GLU A 1 104 ? -0.151 1.795 7.407 1.00 76.88 104 GLU A N 1
ATOM 836 C CA . GLU A 1 104 ? -1.454 1.177 7.653 1.00 76.88 104 GLU A CA 1
ATOM 837 C C . GLU A 1 104 ? -1.640 0.829 9.141 1.00 76.88 104 GLU A C 1
ATOM 839 O O . GLU A 1 104 ? -2.736 0.970 9.668 1.00 76.88 104 GLU A O 1
ATOM 844 N N . LEU A 1 105 ? -0.575 0.462 9.863 1.00 68.62 105 LEU A N 1
ATOM 845 C CA . LEU A 1 105 ? -0.603 0.248 11.318 1.00 68.62 105 LEU A CA 1
ATOM 846 C C . LEU A 1 105 ? -0.744 1.558 12.107 1.00 68.62 105 LEU A C 1
ATOM 848 O O . LEU A 1 105 ? -1.316 1.551 13.198 1.00 68.62 105 LEU A O 1
ATOM 852 N N . GLU A 1 106 ? -0.240 2.680 11.581 1.00 63.78 106 GLU A N 1
ATOM 853 C CA . GLU A 1 106 ? -0.532 4.017 12.117 1.00 63.78 106 GLU A CA 1
ATOM 854 C C . GLU A 1 106 ? -2.041 4.329 12.034 1.00 63.78 106 GLU A C 1
ATOM 856 O O . GLU A 1 106 ? -2.567 5.032 12.901 1.00 63.78 106 GLU A O 1
ATOM 861 N N . ASN A 1 107 ? -2.757 3.754 11.059 1.00 59.91 107 ASN A N 1
ATOM 862 C CA . ASN A 1 107 ? -4.208 3.856 10.925 1.00 59.91 107 ASN A CA 1
ATOM 863 C C . ASN A 1 107 ? -4.912 2.772 11.754 1.00 59.91 107 ASN A C 1
ATOM 865 O O . ASN A 1 107 ? -5.372 1.745 11.258 1.00 59.91 107 ASN A O 1
ATOM 869 N N . LYS A 1 108 ? -5.040 3.020 13.060 1.00 65.00 108 LYS A N 1
ATOM 870 C CA . LYS A 1 108 ? -5.871 2.181 13.931 1.00 65.00 108 LYS A CA 1
ATOM 871 C C . LYS A 1 108 ? -7.351 2.369 13.616 1.00 65.00 108 LYS A C 1
ATOM 873 O O . LYS A 1 108 ? -7.949 3.377 13.988 1.00 65.00 108 LYS A O 1
ATOM 878 N N . VAL A 1 109 ? -7.939 1.362 12.978 1.00 72.19 109 VAL A N 1
ATOM 879 C CA . VAL A 1 109 ? -9.385 1.271 12.764 1.00 72.19 109 VAL A CA 1
ATOM 880 C C . VAL A 1 109 ? -10.018 0.539 13.944 1.00 72.19 109 VAL A C 1
ATOM 882 O O . VAL A 1 109 ? -9.637 -0.581 14.280 1.00 72.19 109 VAL A O 1
ATOM 885 N N . ILE A 1 110 ? -10.983 1.189 14.587 1.00 79.94 110 ILE A N 1
ATOM 886 C CA . ILE A 1 110 ? -11.814 0.604 15.639 1.00 79.94 110 ILE A CA 1
ATOM 887 C C . ILE A 1 110 ? -13.255 0.710 15.156 1.00 79.94 110 ILE A C 1
ATOM 889 O O . ILE A 1 110 ? -13.734 1.809 14.887 1.00 79.94 110 ILE A O 1
ATOM 893 N N . THR A 1 111 ? -13.925 -0.430 15.033 1.00 84.31 111 THR A N 1
ATOM 894 C CA . THR A 1 111 ? -15.302 -0.527 14.542 1.00 84.31 111 THR A CA 1
ATOM 895 C C . THR A 1 111 ? -16.251 -0.899 15.669 1.00 84.31 111 THR A C 1
ATOM 897 O O . THR A 1 111 ? -15.926 -1.749 16.497 1.00 84.31 111 THR A O 1
ATOM 900 N N . GLY A 1 112 ? -17.436 -0.302 15.660 1.00 88.69 112 GLY A N 1
ATOM 901 C CA . GLY A 1 112 ? -18.544 -0.636 16.547 1.00 88.69 112 GLY A CA 1
ATOM 902 C C . GLY A 1 112 ? -19.491 0.548 16.702 1.00 88.69 112 GLY A C 1
ATOM 903 O O . GLY A 1 112 ? -19.323 1.586 16.059 1.00 88.69 112 GLY A O 1
ATOM 904 N N . TRP A 1 113 ? -20.486 0.393 17.562 1.00 91.19 113 TRP A N 1
ATOM 905 C CA . TRP A 1 113 ? -21.477 1.424 17.830 1.00 91.19 113 TRP A CA 1
ATOM 906 C C . TRP A 1 113 ? -20.908 2.453 18.801 1.00 91.19 113 TRP A C 1
ATOM 908 O O . TRP A 1 113 ? -20.543 2.113 19.924 1.00 91.19 113 TRP A O 1
ATOM 918 N N . LEU A 1 114 ? -20.819 3.712 18.375 1.00 91.88 114 LEU A N 1
ATOM 919 C CA . LEU A 1 114 ? -20.439 4.813 19.256 1.00 91.88 114 LEU A CA 1
ATOM 920 C C . LEU A 1 114 ? -21.639 5.184 20.138 1.00 91.88 114 LEU A C 1
ATOM 922 O O . LEU A 1 114 ? -22.701 5.525 19.617 1.00 91.88 114 LEU A O 1
ATOM 926 N N . GLY A 1 115 ? -21.475 5.138 21.457 1.00 91.75 115 GLY A N 1
ATOM 927 C CA . GLY A 1 115 ? -22.559 5.408 22.405 1.00 91.75 115 GLY A CA 1
ATOM 928 C C . GLY A 1 115 ? -22.068 5.791 23.793 1.00 91.75 115 GLY A C 1
ATOM 929 O O . GLY A 1 115 ? -20.873 6.012 23.989 1.00 91.75 115 GLY A O 1
ATOM 930 N N . GLY A 1 116 ? -22.988 5.841 24.755 1.00 87.94 116 GLY A N 1
ATOM 931 C CA . GLY A 1 116 ? -22.705 6.271 26.126 1.00 87.94 116 GLY A CA 1
ATOM 932 C C . GLY A 1 116 ? -22.733 7.787 26.340 1.00 87.94 116 GLY A C 1
ATOM 933 O O . GLY A 1 116 ? -22.858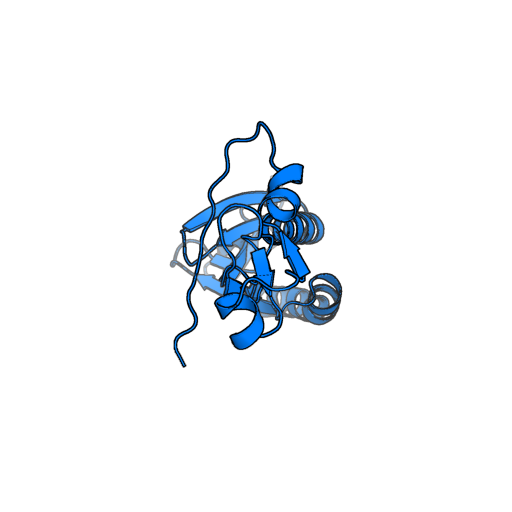 8.586 25.411 1.00 87.94 116 GLY A O 1
ATOM 934 N N . ASP A 1 117 ? -22.661 8.172 27.610 1.00 84.62 117 ASP A N 1
ATOM 935 C CA . ASP A 1 117 ? -22.553 9.556 28.076 1.00 84.62 117 ASP A CA 1
ATOM 936 C C . ASP A 1 117 ? -21.089 9.950 28.326 1.00 84.62 117 ASP A C 1
ATO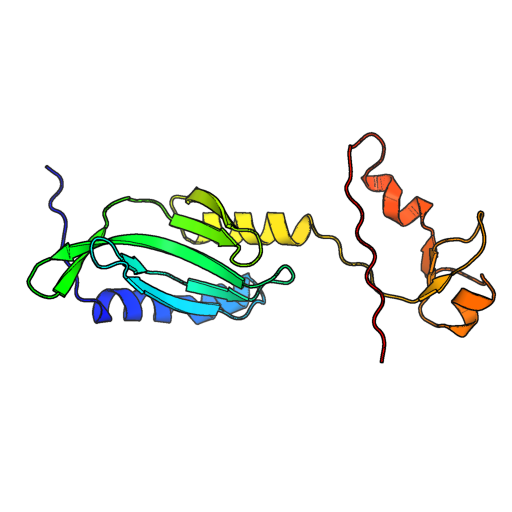M 938 O O . ASP A 1 117 ? -20.176 9.233 27.947 1.00 84.62 117 ASP A O 1
ATOM 942 N N . TYR A 1 118 ? -20.828 11.094 28.959 1.00 76.50 118 TYR A N 1
ATOM 943 C CA . TYR A 1 118 ? -19.455 11.569 29.162 1.00 76.50 118 TYR A CA 1
ATOM 944 C C . TYR A 1 118 ? -18.547 10.559 29.892 1.00 76.50 118 TYR A C 1
ATOM 946 O O . TYR A 1 118 ? -17.368 10.451 29.553 1.00 76.50 118 TYR A O 1
ATOM 954 N N . ASP A 1 119 ? -19.093 9.804 30.850 1.00 81.19 119 ASP A N 1
ATOM 955 C CA . ASP A 1 119 ? -18.330 8.855 31.669 1.00 81.19 119 ASP A CA 1
ATOM 956 C C . ASP A 1 119 ? -18.230 7.468 31.016 1.00 81.19 119 ASP A C 1
ATOM 958 O O . ASP A 1 119 ? -17.339 6.682 31.345 1.00 81.19 119 ASP A O 1
ATOM 962 N N . THR A 1 120 ? -19.123 7.171 30.070 1.00 83.88 120 THR A N 1
ATOM 963 C CA . THR A 1 120 ? -19.237 5.864 29.405 1.00 83.88 120 THR A CA 1
ATOM 964 C C . THR A 1 120 ? -19.016 5.915 27.893 1.00 83.88 120 THR A C 1
ATOM 966 O O . THR A 1 120 ? -19.151 4.886 27.228 1.00 83.88 120 THR A O 1
ATOM 969 N N . LEU A 1 121 ? -18.644 7.080 27.347 1.00 91.50 121 LEU A N 1
ATOM 970 C CA . LEU A 1 121 ? -18.460 7.298 25.915 1.00 91.50 121 LEU A CA 1
ATOM 971 C C . LEU A 1 121 ? -17.445 6.297 25.386 1.00 91.50 121 LEU A C 1
ATOM 973 O O . LEU A 1 121 ? -16.306 6.256 25.854 1.00 91.50 121 LEU A O 1
ATOM 977 N N . GLY A 1 122 ? -17.844 5.497 24.408 1.00 92.94 122 GLY A N 1
ATOM 978 C CA . GLY A 1 122 ? -17.024 4.391 23.945 1.00 92.94 122 GLY A CA 1
ATOM 979 C C . GLY A 1 122 ? -17.615 3.659 22.755 1.00 92.94 122 GLY A C 1
ATOM 980 O O . GLY A 1 122 ? -18.604 4.086 22.160 1.00 92.94 122 GLY A O 1
ATOM 981 N N . ILE A 1 123 ? -16.966 2.553 22.415 1.00 93.56 123 ILE A N 1
ATOM 982 C CA . ILE A 1 123 ? -17.380 1.652 21.344 1.00 93.56 123 ILE A CA 1
ATOM 983 C C . ILE A 1 123 ? -18.068 0.438 21.961 1.00 93.56 123 ILE A C 1
ATOM 985 O O . ILE A 1 123 ? -17.531 -0.178 22.885 1.00 93.56 123 ILE A O 1
ATOM 989 N N . PHE A 1 124 ? -19.244 0.110 21.434 1.00 93.19 124 PHE A N 1
ATOM 990 C CA . PHE A 1 124 ? -20.098 -0.993 21.856 1.00 93.19 124 PHE A CA 1
ATOM 991 C C . PHE A 1 124 ? -20.287 -1.981 20.708 1.00 93.19 124 PHE A C 1
ATOM 993 O O . PHE A 1 124 ? -20.326 -1.604 19.534 1.00 93.19 124 PHE A O 1
ATOM 1000 N N . ASP A 1 125 ? -20.482 -3.248 21.053 1.00 90.25 125 ASP A N 1
ATOM 1001 C CA . ASP A 1 125 ? -20.719 -4.298 20.061 1.00 90.25 125 ASP A CA 1
ATOM 1002 C C . ASP A 1 125 ? -22.156 -4.250 19.502 1.00 90.25 125 ASP A C 1
ATOM 1004 O O . ASP A 1 125 ? -22.410 -4.737 18.401 1.00 90.25 125 ASP A O 1
ATOM 1008 N N . SER A 1 126 ? -23.101 -3.635 20.229 1.00 91.44 126 SER A N 1
ATOM 1009 C CA . SER A 1 126 ? -24.512 -3.536 19.839 1.00 91.44 126 SER A CA 1
ATOM 1010 C C . SER A 1 126 ? -25.040 -2.099 19.875 1.00 91.44 126 SER A C 1
ATOM 1012 O O . SER A 1 126 ? -24.684 -1.305 20.749 1.00 91.44 126 SER A O 1
ATOM 1014 N N . GLN A 1 127 ? -25.946 -1.781 18.944 1.00 91.81 127 GLN A N 1
ATOM 1015 C CA . GLN A 1 127 ? -26.622 -0.482 18.890 1.00 91.81 127 GLN A CA 1
ATOM 1016 C C . GLN A 1 127 ? -27.399 -0.194 20.178 1.00 91.81 127 GLN A C 1
ATOM 1018 O O . GLN A 1 127 ? -27.345 0.910 20.709 1.00 91.81 127 GLN A O 1
ATOM 1023 N N . LEU A 1 128 ? -28.112 -1.197 20.697 1.00 91.62 128 LEU A N 1
ATOM 1024 C CA . LEU A 1 128 ? -28.968 -1.034 21.868 1.00 91.62 128 LEU A CA 1
ATOM 1025 C C . LEU A 1 128 ? -28.158 -0.701 23.127 1.00 91.62 128 LEU A C 1
ATOM 1027 O O . LEU A 1 128 ? -28.602 0.100 23.952 1.00 91.62 128 LEU A O 1
ATOM 1031 N N . ASP A 1 129 ? -26.984 -1.311 23.283 1.00 90.31 129 ASP A N 1
ATOM 1032 C CA . ASP A 1 129 ? -26.109 -1.053 24.428 1.00 90.31 129 ASP A CA 1
ATOM 1033 C C . ASP A 1 129 ? -25.430 0.312 24.306 1.00 90.31 129 ASP A C 1
ATOM 1035 O O . ASP A 1 129 ? -25.349 1.032 25.303 1.00 90.31 129 ASP A O 1
ATOM 1039 N N . ALA A 1 130 ? -25.050 0.712 23.086 1.00 91.75 130 ALA A N 1
ATOM 1040 C CA . ALA A 1 130 ? -24.575 2.064 22.793 1.00 91.75 130 ALA A CA 1
ATOM 1041 C C . ALA A 1 130 ? -25.619 3.133 23.148 1.00 91.75 130 ALA A C 1
ATOM 1043 O O . ALA A 1 130 ? -25.293 4.112 23.821 1.00 91.75 130 ALA A O 1
ATOM 1044 N N . GLU A 1 131 ? -26.878 2.934 22.748 1.00 90.06 131 GLU A N 1
ATOM 1045 C CA . GLU A 1 131 ? -27.984 3.852 23.055 1.00 90.06 131 GLU A CA 1
ATOM 1046 C C . GLU A 1 131 ? -28.246 3.968 24.563 1.00 90.06 131 GLU A C 1
ATOM 1048 O O . GLU A 1 131 ? -28.629 5.031 25.053 1.00 90.06 131 GLU A O 1
ATOM 1053 N N . ARG A 1 132 ? -28.039 2.880 25.313 1.00 87.50 132 ARG A N 1
ATOM 1054 C CA . ARG A 1 132 ? -28.240 2.839 26.769 1.00 87.50 132 ARG A CA 1
ATOM 1055 C C . ARG A 1 132 ? -27.004 3.240 27.574 1.00 87.50 132 ARG A C 1
ATOM 1057 O O . ARG A 1 132 ? -27.142 3.486 28.770 1.00 87.50 132 ARG A O 1
ATOM 1064 N N . GLY A 1 133 ? -25.825 3.272 26.955 1.00 84.12 133 GLY A N 1
ATOM 1065 C CA . GLY A 1 133 ? -24.545 3.535 27.616 1.00 84.12 133 GLY A CA 1
ATOM 1066 C C . GLY A 1 133 ? -24.099 2.434 28.581 1.00 84.12 133 GLY A C 1
ATOM 1067 O O . GLY A 1 133 ? -23.425 2.714 29.570 1.00 84.12 133 GLY A O 1
ATOM 1068 N N . ILE A 1 134 ? -24.499 1.181 28.345 1.00 81.38 134 ILE A N 1
ATOM 1069 C CA . ILE A 1 134 ? -24.259 0.075 29.283 1.00 81.38 134 ILE A CA 1
ATOM 1070 C C . ILE A 1 134 ? -23.082 -0.784 28.800 1.00 81.38 134 ILE A C 1
ATOM 1072 O O . ILE A 1 134 ? -23.193 -1.449 27.779 1.00 81.38 134 ILE A O 1
ATOM 1076 N N . PHE A 1 135 ? -21.981 -0.793 29.563 1.00 82.50 135 PHE A N 1
ATOM 1077 C CA . PHE A 1 135 ? -20.780 -1.621 29.339 1.00 82.50 135 PHE A CA 1
ATOM 1078 C C . PHE A 1 135 ? -20.116 -1.449 27.956 1.00 82.50 135 PHE A C 1
ATOM 1080 O O . PHE A 1 135 ? -20.200 -2.349 27.120 1.00 82.50 135 PHE A O 1
ATOM 1087 N N . PRO A 1 136 ? -19.405 -0.332 27.712 1.00 88.19 136 PRO A N 1
ATOM 1088 C CA . PRO A 1 136 ? -18.606 -0.192 26.498 1.00 88.19 136 PRO A CA 1
ATOM 1089 C C . PRO A 1 136 ? -17.517 -1.270 26.433 1.00 88.19 136 PRO A C 1
ATOM 1091 O O . PRO A 1 136 ? -16.862 -1.567 27.434 1.00 88.19 136 PRO A O 1
ATOM 1094 N N . THR A 1 137 ? -17.273 -1.803 25.236 1.00 89.44 137 THR A N 1
ATOM 1095 C CA . THR A 1 137 ? -16.158 -2.722 24.959 1.00 89.44 137 THR A CA 1
ATOM 1096 C C . THR A 1 137 ? -14.822 -2.015 25.173 1.00 89.44 137 THR A C 1
ATOM 1098 O O . THR A 1 137 ? -13.871 -2.600 25.693 1.00 89.44 137 THR A O 1
ATOM 1101 N N . LYS A 1 138 ? -14.750 -0.740 24.769 1.00 88.19 138 LYS A N 1
ATOM 1102 C CA . LYS A 1 138 ? -13.651 0.180 25.080 1.00 88.19 138 LYS A CA 1
ATOM 1103 C C . LYS A 1 138 ? -14.192 1.585 25.270 1.00 88.19 138 LYS A C 1
ATOM 1105 O O . LYS A 1 138 ? -14.927 2.088 24.419 1.00 88.19 138 LYS A O 1
ATOM 1110 N N . THR A 1 139 ? -13.789 2.234 26.349 1.00 91.56 139 THR A N 1
ATOM 1111 C CA . THR A 1 139 ? -14.076 3.653 26.579 1.00 91.56 139 THR A CA 1
ATOM 1112 C C . THR A 1 139 ? -13.195 4.533 25.693 1.00 91.56 139 THR A C 1
ATOM 1114 O O . THR A 1 139 ? -12.081 4.162 25.320 1.00 91.56 139 THR A O 1
ATOM 1117 N N . LEU A 1 140 ? -13.661 5.739 25.370 1.00 89.00 140 LEU A N 1
ATOM 1118 C CA . LEU A 1 140 ? -12.901 6.706 24.585 1.00 89.00 140 LEU A CA 1
ATOM 1119 C C . LEU A 1 140 ? -11.561 7.030 25.254 1.00 89.00 140 LEU A C 1
ATOM 1121 O O . LEU A 1 140 ? -10.565 7.185 24.554 1.00 89.00 140 LEU A O 1
ATOM 1125 N N . SER A 1 141 ? -11.522 7.093 26.590 1.00 88.62 141 SER A N 1
ATOM 1126 C CA . SER A 1 141 ? -10.290 7.332 27.349 1.00 88.62 141 SER A CA 1
ATOM 1127 C C . SER A 1 141 ? -9.254 6.232 27.103 1.00 88.62 141 SER A C 1
ATOM 1129 O O . SER A 1 141 ? -8.107 6.545 26.792 1.00 88.62 141 SER A O 1
ATOM 1131 N N . GLU A 1 142 ? -9.659 4.962 27.137 1.00 88.94 142 GLU A N 1
ATOM 1132 C CA . GLU A 1 142 ? -8.792 3.825 26.811 1.00 88.94 142 GLU A CA 1
ATOM 1133 C C . GLU A 1 142 ? -8.323 3.860 25.354 1.00 88.94 142 GLU A C 1
ATOM 1135 O O . GLU A 1 142 ? -7.159 3.565 25.078 1.00 88.94 142 GLU A O 1
ATOM 1140 N N . LEU A 1 143 ? -9.201 4.247 24.421 1.00 87.69 143 LEU A N 1
ATOM 1141 C CA . LEU A 1 143 ? -8.865 4.339 22.998 1.00 87.69 143 LEU A CA 1
ATOM 1142 C C . LEU A 1 143 ? -7.814 5.413 22.707 1.00 87.69 143 LEU A C 1
ATOM 1144 O O . LEU A 1 143 ? -6.990 5.231 21.812 1.00 87.69 143 LEU A O 1
ATOM 1148 N N . VAL A 1 144 ? -7.839 6.529 23.440 1.00 87.75 144 VAL A N 1
ATOM 1149 C CA . VAL A 1 144 ? -6.944 7.665 23.176 1.00 87.75 144 VAL A CA 1
ATOM 1150 C C . VAL A 1 144 ? -5.709 7.720 24.076 1.00 87.75 144 VAL A C 1
ATOM 1152 O O . VAL A 1 144 ? -4.806 8.513 23.796 1.00 87.75 144 VAL A O 1
ATOM 1155 N N . GLU A 1 145 ? -5.621 6.897 25.128 1.00 89.12 145 GLU A N 1
ATOM 1156 C CA . GLU A 1 145 ? -4.533 6.968 26.122 1.00 89.12 145 GLU A CA 1
ATOM 1157 C C . GLU A 1 145 ? -3.144 6.807 25.480 1.00 89.12 145 GLU A C 1
ATOM 1159 O O . GLU A 1 145 ? -2.203 7.514 25.838 1.00 89.12 145 GLU A O 1
ATOM 1164 N N . GLU A 1 146 ? -3.002 5.962 24.458 1.00 82.75 146 GLU A N 1
ATOM 1165 C CA . GLU A 1 146 ? -1.722 5.770 23.754 1.00 82.75 146 GLU A CA 1
ATOM 1166 C C . GLU A 1 146 ? -1.242 7.000 22.949 1.00 82.75 146 GLU A C 1
ATOM 1168 O O . GLU A 1 146 ? -0.065 7.116 22.564 1.00 82.75 146 GLU A O 1
ATOM 1173 N N . PHE A 1 147 ? -2.154 7.941 22.698 1.00 85.31 147 PHE A N 1
ATOM 1174 C CA . PHE A 1 147 ? -1.909 9.175 21.957 1.00 85.31 147 PHE A CA 1
ATOM 1175 C C . PHE A 1 147 ? -1.726 10.395 22.861 1.00 85.31 147 PHE A C 1
ATOM 1177 O O . PHE A 1 147 ? -1.522 11.511 22.376 1.00 85.31 147 PHE A O 1
ATOM 1184 N N . LYS A 1 148 ? -1.761 10.205 24.179 1.00 87.00 148 LYS A N 1
ATOM 1185 C CA . LYS A 1 148 ? -1.627 11.275 25.164 1.00 87.00 148 LYS A CA 1
ATOM 1186 C C . LYS A 1 148 ? -0.359 12.101 24.943 1.00 87.00 148 LYS A C 1
ATOM 1188 O O . LYS A 1 148 ? 0.749 11.576 24.844 1.00 87.00 148 LYS A O 1
ATOM 1193 N N . GLY A 1 149 ? -0.537 13.419 24.852 1.00 86.19 149 GLY A N 1
ATOM 1194 C CA . GLY A 1 149 ? 0.547 14.377 24.609 1.00 86.19 149 GLY A CA 1
ATOM 1195 C C . GLY A 1 149 ? 1.015 14.481 23.152 1.00 86.19 149 GLY A C 1
ATOM 1196 O O . GLY A 1 149 ? 1.943 15.240 22.876 1.00 86.19 149 GLY A O 1
ATOM 1197 N N . LYS A 1 150 ? 0.390 13.764 22.209 1.00 83.94 150 LYS A N 1
ATOM 1198 C CA . LYS A 1 150 ? 0.705 13.833 20.775 1.00 83.94 150 LYS A CA 1
ATOM 1199 C C . LYS A 1 150 ? -0.354 14.648 20.031 1.00 83.94 150 LYS A C 1
ATOM 1201 O O . LYS A 1 150 ? -1.529 14.649 20.388 1.00 83.94 150 LYS A O 1
ATOM 1206 N N . LYS A 1 151 ? 0.054 15.334 18.960 1.00 81.38 151 LYS A N 1
ATOM 1207 C CA . LYS A 1 151 ? -0.886 15.959 18.019 1.00 81.38 151 LYS A CA 1
ATOM 1208 C C . LYS A 1 151 ? -1.488 14.863 17.139 1.00 81.38 151 LYS A C 1
ATOM 1210 O O . LYS A 1 151 ? -0.749 14.220 16.402 1.00 81.38 151 LYS A O 1
ATOM 1215 N N . VAL A 1 152 ? -2.805 14.682 17.198 1.00 75.25 152 VAL A N 1
ATOM 1216 C CA . VAL A 1 152 ? -3.522 13.651 16.432 1.00 75.25 152 VAL A CA 1
ATOM 1217 C C . VAL A 1 152 ? -4.591 14.244 15.522 1.00 75.25 152 VAL A C 1
ATOM 1219 O O . VAL A 1 152 ? -5.115 15.329 15.779 1.00 75.25 152 VAL A O 1
ATOM 1222 N N . LYS A 1 153 ? -4.913 13.511 14.454 1.00 78.88 153 LYS A N 1
ATOM 1223 C CA . LYS A 1 153 ? -6.097 13.713 13.615 1.00 78.88 153 LYS A CA 1
ATOM 1224 C C . LYS A 1 153 ? -6.978 12.475 13.786 1.00 78.88 153 LYS A C 1
ATOM 1226 O O . LYS A 1 153 ? -6.505 11.376 13.531 1.00 78.88 153 LYS A O 1
ATOM 1231 N N . ILE A 1 154 ? -8.221 12.661 14.223 1.00 82.12 154 ILE A N 1
ATOM 1232 C CA . ILE A 1 154 ? -9.205 11.583 14.395 1.00 82.12 154 ILE A CA 1
ATOM 1233 C C . ILE A 1 154 ? -10.244 11.717 13.282 1.00 82.12 154 ILE A C 1
ATOM 1235 O O . ILE A 1 154 ? -10.713 12.824 13.004 1.00 82.12 154 ILE A O 1
ATOM 1239 N N . THR A 1 155 ? -10.593 10.606 12.639 1.00 80.25 155 THR A N 1
ATOM 1240 C CA . THR A 1 155 ? -11.636 10.542 11.611 1.00 80.25 155 THR A CA 1
ATOM 1241 C C . T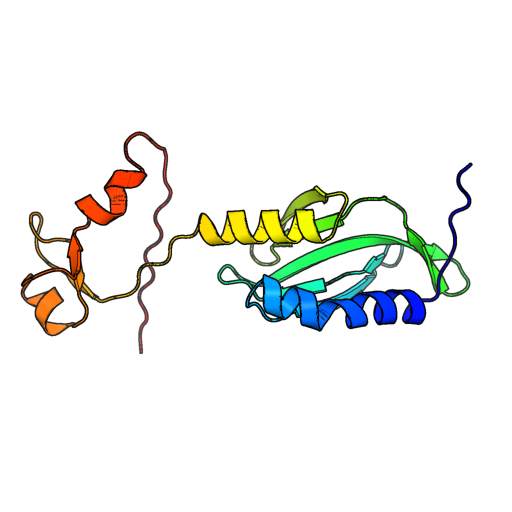HR A 1 155 ? -12.720 9.580 12.078 1.00 80.25 155 THR A C 1
ATOM 1243 O O . THR A 1 155 ? -12.413 8.468 12.489 1.00 80.25 155 THR A O 1
ATOM 1246 N N . ILE A 1 156 ? -13.976 10.029 12.035 1.00 83.38 156 ILE A N 1
ATOM 1247 C CA . ILE A 1 156 ? -15.160 9.224 12.347 1.00 83.38 156 ILE A CA 1
ATOM 1248 C C . ILE A 1 156 ? -15.954 9.101 11.049 1.00 83.38 156 ILE A C 1
ATOM 1250 O O . ILE A 1 156 ? -16.318 10.120 10.460 1.00 83.38 156 ILE A O 1
ATOM 1254 N N . ALA A 1 157 ? -16.187 7.870 10.606 1.00 81.62 157 ALA A N 1
ATOM 1255 C CA . ALA A 1 157 ? -17.061 7.553 9.485 1.00 81.62 157 ALA A CA 1
ATOM 1256 C C . ALA A 1 157 ? -18.332 6.884 10.022 1.00 81.62 157 ALA A C 1
ATOM 1258 O O . ALA A 1 157 ? -18.269 6.141 11.000 1.00 81.62 157 ALA A O 1
ATOM 1259 N N . VAL A 1 158 ? -19.475 7.183 9.407 1.00 84.88 158 VAL A N 1
ATOM 1260 C CA . VAL A 1 158 ? -20.762 6.557 9.724 1.00 84.88 158 VAL A CA 1
ATOM 1261 C C . VAL A 1 158 ? -21.141 5.704 8.525 1.00 84.88 158 VAL A C 1
ATOM 1263 O O . VAL A 1 158 ? -21.324 6.255 7.439 1.00 84.88 158 VAL A O 1
ATOM 1266 N N . ASP A 1 159 ? -21.248 4.392 8.719 1.00 76.31 159 ASP A N 1
ATOM 1267 C CA . ASP A 1 159 ? -21.846 3.510 7.721 1.00 76.31 159 ASP A CA 1
ATOM 1268 C C . ASP A 1 159 ? -23.365 3.695 7.756 1.00 76.31 159 ASP A C 1
ATOM 1270 O O . ASP A 1 159 ? -24.004 3.557 8.801 1.00 76.31 159 ASP A O 1
ATOM 1274 N N . ILE A 1 160 ? -23.926 4.089 6.615 1.00 70.50 160 ILE A N 1
ATOM 1275 C CA . ILE A 1 160 ? -25.366 4.232 6.415 1.00 70.50 160 ILE A CA 1
ATOM 1276 C C . ILE A 1 160 ? -25.771 3.081 5.496 1.00 70.50 160 ILE A C 1
ATOM 1278 O O . ILE A 1 160 ? -25.538 3.164 4.290 1.00 70.50 160 ILE A O 1
ATOM 1282 N N . ASP A 1 161 ? -26.321 2.018 6.081 1.00 51.25 161 ASP A N 1
ATOM 1283 C CA . ASP A 1 161 ? -27.051 0.981 5.337 1.00 51.25 161 ASP A CA 1
ATOM 1284 C C . ASP A 1 161 ? -28.378 1.527 4.774 1.00 51.25 161 ASP A C 1
ATOM 1286 O O . ASP A 1 161 ? -29.064 2.308 5.484 1.00 51.25 161 ASP A O 1
#

InterPro domains:
  IPR028990 GK1464-like [G3DSA:3.30.70.1480] (1-103)
  IPR028990 GK1464-like [SSF143579] (6-100)
  IPR040915 GK1464-like domain [PF18681] (8-98)

pLDDT: mean 86.24, std 9.15, range [40.66, 96.19]